Protein AF-A0A0G1NWR9-F1 (afdb_monomer_lite)

Radius of gyration: 17.42 Å; chains: 1; bounding box: 37×43×46 Å

Secondary structure (DSSP, 8-state):
---EEEE-HHHHHHHHHHHHHSPPPSS-----EEEE-TTS-TTT---EE-SSGGG----SBSS--EE-TTS-EEEEETTEEEEEE-SSS-EEEE-SS-EEETTSS-EE-TT-EEEE-TTEEEEEESSPPPTT--TT-SS-SSS-SHHHHHHHHHTBTTTB-HHHHHHHHHTTT-

Structure (mmCIF, N/CA/C/O backbone):
data_AF-A0A0G1NWR9-F1
#
_entry.id   AF-A0A0G1NWR9-F1
#
loop_
_atom_site.group_PDB
_atom_site.id
_atom_site.type_symbol
_atom_site.label_atom_id
_atom_site.label_alt_id
_atom_site.label_comp_id
_atom_site.label_asym_id
_atom_site.label_entity_id
_atom_site.label_seq_id
_atom_site.pdbx_PDB_ins_code
_atom_site.Cartn_x
_atom_site.Cartn_y
_atom_site.Cartn_z
_atom_site.occupancy
_atom_site.B_iso_or_equiv
_atom_site.auth_seq_id
_atom_site.auth_comp_id
_atom_site.auth_asym_id
_atom_site.auth_atom_id
_atom_site.pdbx_PDB_model_num
ATOM 1 N N . MET A 1 1 ? 18.968 13.908 -3.220 1.00 37.25 1 MET A N 1
ATOM 2 C CA . MET A 1 1 ? 18.010 14.915 -2.707 1.00 37.25 1 MET A CA 1
ATOM 3 C C . MET A 1 1 ? 16.858 14.165 -2.047 1.00 37.25 1 MET A C 1
ATOM 5 O O . MET A 1 1 ? 16.227 13.366 -2.720 1.00 37.25 1 MET A O 1
ATOM 9 N N . ASN A 1 2 ? 16.644 14.326 -0.736 1.00 39.47 2 ASN A N 1
ATOM 10 C CA . ASN A 1 2 ? 15.622 13.582 0.018 1.00 39.47 2 ASN A CA 1
ATOM 11 C C . ASN A 1 2 ? 14.289 14.343 0.012 1.00 39.47 2 ASN A C 1
ATOM 13 O O . ASN A 1 2 ? 14.002 15.106 0.934 1.00 39.47 2 ASN A O 1
ATOM 17 N N . SER A 1 3 ? 13.475 14.131 -1.020 1.00 42.81 3 SER A N 1
ATOM 18 C CA . SER A 1 3 ? 12.096 14.623 -1.061 1.00 42.81 3 SER A CA 1
ATOM 19 C C . SER A 1 3 ? 11.283 13.940 0.043 1.00 42.81 3 SER A C 1
ATOM 21 O O . SER A 1 3 ? 11.004 12.744 -0.022 1.00 42.81 3 SER A O 1
ATOM 23 N N . ARG A 1 4 ? 10.917 14.678 1.099 1.00 48.72 4 ARG A N 1
ATOM 24 C CA . ARG A 1 4 ? 10.009 14.168 2.136 1.00 48.72 4 ARG A CA 1
ATOM 25 C C . ARG A 1 4 ? 8.574 14.374 1.670 1.00 48.72 4 ARG A C 1
ATOM 27 O O . ARG A 1 4 ? 8.062 15.491 1.675 1.00 48.72 4 ARG A O 1
ATOM 34 N N . HIS A 1 5 ? 7.929 13.287 1.279 1.00 53.41 5 HIS A N 1
ATOM 35 C CA . HIS A 1 5 ? 6.496 13.266 1.030 1.00 53.41 5 HIS A CA 1
ATOM 36 C C . HIS A 1 5 ? 5.755 13.402 2.368 1.00 53.41 5 HIS A C 1
ATOM 38 O O . HIS A 1 5 ? 5.945 12.595 3.278 1.00 53.41 5 HIS A O 1
ATOM 44 N N . GLN A 1 6 ? 4.928 14.439 2.510 1.00 59.97 6 GLN A N 1
ATOM 45 C CA . GLN A 1 6 ? 4.041 14.601 3.662 1.00 59.97 6 GLN A CA 1
ATOM 46 C C . GLN A 1 6 ? 2.593 14.497 3.194 1.00 59.97 6 GLN A C 1
ATOM 48 O O . GLN A 1 6 ? 2.044 15.425 2.598 1.00 59.97 6 GLN A O 1
ATOM 53 N N . CYS A 1 7 ? 1.971 13.352 3.459 1.00 65.88 7 CYS A N 1
ATOM 54 C CA . CYS A 1 7 ? 0.543 13.158 3.244 1.00 65.88 7 CYS A CA 1
ATOM 55 C C . CYS A 1 7 ? -0.231 13.507 4.518 1.00 65.88 7 CYS A C 1
ATOM 57 O O . CYS A 1 7 ? 0.168 13.140 5.625 1.00 65.88 7 CYS A O 1
ATOM 59 N N . ASN A 1 8 ? -1.356 14.207 4.365 1.00 76.81 8 ASN A N 1
ATOM 60 C CA . ASN A 1 8 ? -2.276 14.445 5.475 1.00 76.81 8 ASN A CA 1
ATOM 61 C C . ASN A 1 8 ? -2.867 13.104 5.958 1.00 76.81 8 ASN A C 1
ATOM 63 O O . ASN A 1 8 ? -3.402 12.335 5.157 1.00 76.81 8 ASN A O 1
ATOM 67 N N . GLN A 1 9 ? -2.804 12.849 7.268 1.00 78.50 9 GLN A N 1
ATOM 68 C CA . GLN A 1 9 ? -3.320 11.627 7.896 1.00 78.50 9 GLN A CA 1
ATOM 69 C C . GLN A 1 9 ? -4.810 11.384 7.613 1.00 78.50 9 GLN A C 1
ATOM 71 O O . GLN A 1 9 ? -5.203 10.248 7.361 1.00 78.50 9 GLN A O 1
ATOM 76 N N . GLN A 1 10 ? -5.629 12.439 7.555 1.00 81.19 10 GLN A N 1
ATOM 77 C CA . GLN A 1 10 ? -7.049 12.345 7.206 1.00 81.19 10 GLN A CA 1
ATOM 78 C C . GLN A 1 10 ? -7.255 11.874 5.759 1.00 81.19 10 GLN A C 1
ATOM 80 O O . GLN A 1 10 ? -8.163 11.090 5.471 1.00 81.19 10 GLN A O 1
ATOM 85 N N . SER A 1 11 ? -6.408 12.332 4.834 1.00 78.62 11 SER A N 1
ATOM 86 C CA . SER A 1 11 ? -6.454 11.905 3.432 1.00 78.62 11 SER A CA 1
ATOM 87 C C . SER A 1 11 ? -6.053 10.439 3.288 1.00 78.62 11 SER A C 1
ATOM 89 O O . SER A 1 11 ? -6.744 9.688 2.602 1.00 78.62 11 SER A O 1
ATOM 91 N N . LEU A 1 12 ? -4.993 10.017 3.988 1.00 80.69 12 LEU A N 1
ATOM 92 C CA . LEU A 1 12 ? -4.565 8.617 4.025 1.00 80.69 12 LEU A CA 1
ATOM 93 C C . LEU A 1 12 ? -5.633 7.709 4.641 1.00 80.69 12 LEU A C 1
ATOM 95 O O . LEU A 1 12 ? -5.928 6.649 4.092 1.00 80.69 12 LEU A O 1
ATOM 99 N N . PHE A 1 13 ? -6.257 8.143 5.740 1.00 84.75 13 PHE A N 1
ATOM 100 C CA . PHE A 1 13 ? -7.372 7.434 6.363 1.00 84.75 13 PHE A CA 1
ATOM 101 C C . PHE A 1 13 ? -8.531 7.242 5.382 1.00 84.75 13 PHE A C 1
ATOM 103 O O . PHE A 1 13 ? -9.027 6.128 5.217 1.00 84.75 13 PHE A O 1
ATOM 110 N N . THR A 1 14 ? -8.933 8.315 4.697 1.00 84.69 14 THR A N 1
ATOM 111 C CA . THR A 1 14 ? -10.038 8.288 3.729 1.00 84.69 14 THR A CA 1
ATOM 112 C C . THR A 1 14 ? -9.732 7.344 2.568 1.00 84.69 14 THR A C 1
ATOM 114 O O . THR A 1 14 ? -10.580 6.529 2.206 1.00 84.69 14 THR A O 1
ATOM 117 N N . TYR A 1 15 ? -8.516 7.392 2.015 1.00 84.88 15 TYR A N 1
ATOM 118 C CA . TYR A 1 15 ? -8.143 6.511 0.910 1.00 84.88 15 TYR A CA 1
ATOM 119 C C . TYR A 1 15 ? -8.085 5.044 1.305 1.00 84.88 15 TYR A C 1
ATOM 121 O O . TYR A 1 15 ? -8.700 4.199 0.658 1.00 84.88 15 TYR A O 1
ATOM 129 N N . ALA A 1 16 ? -7.360 4.734 2.379 1.00 84.56 16 ALA A N 1
ATOM 130 C CA . ALA A 1 16 ? -7.239 3.363 2.840 1.00 84.56 16 ALA A CA 1
ATOM 131 C C . ALA A 1 16 ? -8.628 2.795 3.183 1.00 84.56 16 ALA A C 1
ATOM 133 O O . ALA A 1 16 ? -8.915 1.651 2.843 1.00 84.56 16 ALA A O 1
ATOM 134 N N . SER A 1 17 ? -9.530 3.617 3.739 1.00 85.38 17 SER A N 1
ATOM 135 C CA . SER A 1 17 ? -10.933 3.246 3.977 1.00 85.38 17 SER A CA 1
ATOM 136 C C . SER A 1 17 ? -11.709 2.985 2.683 1.00 85.38 17 SER A C 1
ATOM 138 O O . SER A 1 17 ? -12.448 2.005 2.604 1.00 85.38 17 SER A O 1
ATOM 140 N N . PHE A 1 18 ? -11.526 3.808 1.646 1.00 87.19 18 PHE A N 1
ATOM 141 C CA . PHE A 1 18 ? -12.103 3.556 0.322 1.00 87.19 18 PHE A CA 1
ATOM 142 C C . PHE A 1 18 ? -11.644 2.198 -0.233 1.00 87.19 18 PHE A C 1
ATOM 144 O O . PHE A 1 18 ? -12.475 1.380 -0.643 1.00 87.19 18 PHE A O 1
ATOM 151 N N . LEU A 1 19 ? -10.341 1.914 -0.149 1.00 85.50 19 LEU A N 1
ATOM 152 C CA . LEU A 1 19 ? -9.752 0.647 -0.580 1.00 85.50 19 LEU A CA 1
ATOM 153 C C . LEU A 1 19 ? -10.302 -0.558 0.194 1.00 85.50 19 LEU A C 1
ATOM 155 O O . LEU A 1 19 ? -10.373 -1.647 -0.366 1.00 85.50 19 LEU A O 1
ATOM 159 N N . LEU A 1 20 ? -10.786 -0.409 1.433 1.00 86.50 20 LEU A N 1
ATOM 160 C CA . LEU A 1 20 ? -11.431 -1.526 2.138 1.00 86.50 20 LEU A CA 1
ATOM 161 C C . LEU A 1 20 ? -12.696 -2.037 1.430 1.00 86.50 20 LEU A C 1
ATOM 163 O O . LEU A 1 20 ? -13.001 -3.220 1.537 1.00 86.50 20 LEU A O 1
ATOM 167 N N . SER A 1 21 ? -13.409 -1.188 0.685 1.00 81.81 21 SER A N 1
ATOM 168 C CA . SER A 1 21 ? -14.714 -1.530 0.087 1.00 81.81 21 SER A CA 1
ATOM 169 C C . SER A 1 21 ? -14.724 -1.597 -1.444 1.00 81.81 21 SER A C 1
ATOM 171 O O . SER A 1 21 ? -15.695 -2.074 -2.032 1.00 81.81 21 SER A O 1
ATOM 173 N N . LYS A 1 22 ? -13.656 -1.147 -2.113 1.00 78.88 22 LYS A N 1
ATOM 174 C CA . LYS A 1 22 ? -13.566 -1.053 -3.581 1.00 78.88 22 LYS A CA 1
ATOM 175 C C . LYS A 1 22 ? -12.325 -1.754 -4.130 1.00 78.88 22 LYS A C 1
ATOM 177 O O . LYS A 1 22 ? -11.422 -2.098 -3.375 1.00 78.88 22 LYS A O 1
ATOM 182 N N . GLN A 1 23 ? -12.302 -2.030 -5.430 1.00 71.81 23 GLN A N 1
ATOM 183 C CA . GLN A 1 23 ? -11.057 -2.404 -6.107 1.00 71.81 23 GLN A CA 1
ATOM 184 C C . GLN A 1 23 ? -10.087 -1.216 -6.068 1.00 71.81 23 GLN A C 1
ATOM 186 O O . GLN A 1 23 ? -10.538 -0.068 -5.993 1.00 71.81 23 GLN A O 1
ATOM 191 N N . SER A 1 24 ? -8.777 -1.481 -6.111 1.00 62.25 24 SER A N 1
ATOM 192 C CA . SER A 1 24 ? -7.806 -0.413 -6.351 1.00 62.25 24 SER A CA 1
ATOM 193 C C . SER A 1 24 ? -8.100 0.165 -7.733 1.00 62.25 24 SER A C 1
ATOM 195 O O . SER A 1 24 ? -8.078 -0.590 -8.703 1.00 62.25 24 SER A O 1
ATOM 197 N N . PRO A 1 25 ? -8.443 1.452 -7.859 1.00 60.84 25 PRO A N 1
ATOM 198 C CA . PRO A 1 25 ? -8.717 2.006 -9.168 1.00 60.84 25 PRO A CA 1
ATOM 199 C C . PRO A 1 25 ? -7.427 2.115 -9.974 1.00 60.84 25 PRO A C 1
ATOM 201 O O . PRO A 1 25 ? -6.363 2.396 -9.430 1.00 60.84 25 PRO A O 1
ATOM 204 N N . ASN A 1 26 ? -7.560 1.973 -11.291 1.00 49.84 26 ASN A N 1
ATOM 205 C CA . ASN A 1 26 ? -6.465 2.148 -12.249 1.00 49.84 26 ASN A CA 1
ATOM 206 C C . ASN A 1 26 ? -6.149 3.627 -12.538 1.00 49.84 26 ASN A C 1
ATOM 208 O O . ASN A 1 26 ? -5.411 3.925 -13.474 1.00 49.84 26 ASN A O 1
ATOM 212 N N . PHE A 1 27 ? -6.742 4.566 -11.797 1.00 43.44 27 PHE A N 1
ATOM 213 C CA . PHE A 1 27 ? -6.539 5.993 -12.009 1.00 43.44 27 PHE A CA 1
ATOM 214 C C . PHE A 1 27 ? -5.948 6.667 -10.778 1.00 43.44 27 PHE A C 1
ATOM 216 O O . PHE A 1 27 ? -6.190 6.297 -9.630 1.00 43.44 27 PHE A O 1
ATOM 223 N N . ALA A 1 28 ? -5.195 7.715 -11.072 1.00 42.78 28 ALA A N 1
ATOM 224 C CA . ALA A 1 28 ? -4.612 8.637 -10.130 1.00 42.78 28 ALA A CA 1
ATOM 225 C C . ALA A 1 28 ? -5.635 9.241 -9.175 1.00 42.78 28 ALA A C 1
ATOM 227 O O . ALA A 1 28 ? -6.435 10.092 -9.563 1.00 42.78 28 ALA A O 1
ATOM 228 N N . PHE A 1 29 ? -5.551 8.893 -7.896 1.00 46.78 29 PHE A N 1
ATOM 229 C CA . PHE A 1 29 ? -6.122 9.758 -6.879 1.00 46.78 29 PHE A CA 1
ATOM 230 C C . PHE A 1 29 ? -5.150 10.893 -6.566 1.00 46.78 29 PHE A C 1
ATOM 232 O O . PHE A 1 29 ? -4.036 10.674 -6.086 1.00 46.78 29 PHE A O 1
ATOM 239 N N . HIS A 1 30 ? -5.595 12.128 -6.786 1.00 46.25 30 HIS A N 1
ATOM 240 C CA . HIS A 1 30 ? -4.928 13.298 -6.231 1.00 46.25 30 HIS A CA 1
ATOM 241 C C . HIS A 1 30 ? -5.160 13.347 -4.720 1.00 46.25 30 HIS A C 1
ATOM 243 O O . HIS A 1 30 ? -6.117 13.943 -4.229 1.00 46.25 30 HIS A O 1
ATOM 249 N N . TYR A 1 31 ? -4.266 12.716 -3.964 1.00 56.66 31 TYR A N 1
ATOM 250 C CA . TYR A 1 31 ? -4.159 12.974 -2.535 1.00 56.66 31 TYR A CA 1
ATOM 251 C C . TYR A 1 31 ? -3.369 14.252 -2.294 1.00 56.66 31 TYR A C 1
ATOM 253 O O . TYR A 1 31 ? -2.435 14.572 -3.029 1.00 56.66 31 TYR A O 1
ATOM 261 N N . LEU A 1 32 ? -3.701 14.957 -1.210 1.00 52.09 32 LEU A N 1
ATOM 262 C CA . LEU A 1 32 ? -2.915 16.075 -0.678 1.00 52.09 32 LEU A CA 1
ATOM 263 C C . LEU A 1 32 ? -1.603 15.568 -0.047 1.00 52.09 32 LEU A C 1
ATOM 265 O O . LEU A 1 32 ? -1.265 15.903 1.089 1.00 52.09 32 LEU A O 1
ATOM 269 N N . CYS A 1 33 ? -0.883 14.712 -0.765 1.00 51.91 33 CYS A N 1
ATOM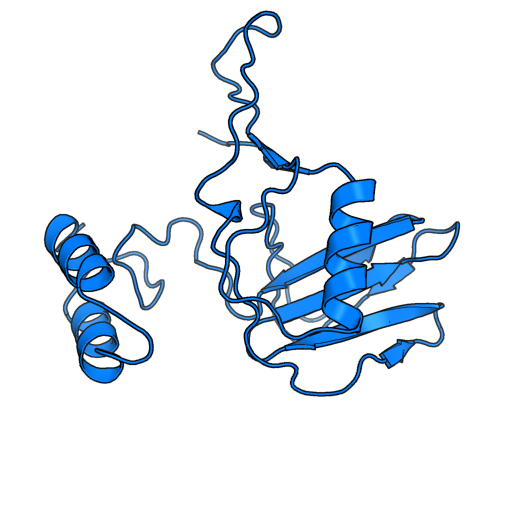 270 C CA . CYS A 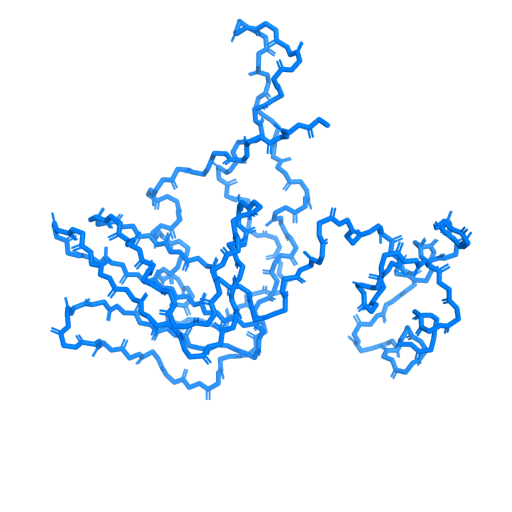1 33 ? 0.501 14.389 -0.502 1.00 51.91 33 CYS A CA 1
ATOM 271 C C . CYS A 1 33 ? 1.330 15.525 -1.075 1.00 51.91 33 CYS A C 1
ATOM 273 O O . CYS A 1 33 ? 1.458 15.689 -2.288 1.00 51.91 33 CYS A O 1
ATOM 275 N N . LYS A 1 34 ? 1.836 16.362 -0.177 1.00 56.19 34 LYS A N 1
ATOM 276 C CA . LYS A 1 34 ? 2.652 17.508 -0.543 1.00 56.19 34 LYS A CA 1
ATOM 277 C C . LYS A 1 34 ? 4.078 17.000 -0.727 1.00 56.19 34 LYS A C 1
ATOM 279 O O . LYS A 1 34 ? 4.642 16.418 0.202 1.00 56.19 34 LYS A O 1
ATOM 284 N N . ILE A 1 35 ? 4.662 17.205 -1.907 1.00 50.78 35 ILE A N 1
ATOM 285 C CA . ILE A 1 35 ? 6.121 17.200 -2.019 1.00 50.78 35 ILE A CA 1
ATOM 286 C C . ILE A 1 35 ? 6.564 18.549 -1.480 1.00 50.78 35 ILE A C 1
ATOM 288 O O . ILE A 1 35 ? 6.214 19.589 -2.035 1.00 50.78 35 ILE A O 1
ATOM 292 N N . GLN A 1 36 ? 7.279 18.537 -0.363 1.00 52.81 36 GLN A N 1
ATOM 293 C CA . GLN A 1 36 ? 7.924 19.742 0.116 1.00 52.81 36 GLN A CA 1
ATOM 294 C C . GLN A 1 36 ? 9.310 19.787 -0.514 1.00 52.81 36 GLN A C 1
ATOM 296 O O . GLN A 1 36 ? 10.188 19.019 -0.120 1.00 52.81 36 GLN A O 1
ATOM 301 N N . ASP A 1 37 ? 9.489 20.647 -1.516 1.00 55.50 37 ASP A N 1
ATOM 302 C CA . ASP A 1 37 ? 10.819 20.899 -2.054 1.00 55.50 37 ASP A CA 1
ATOM 303 C C . ASP A 1 37 ? 11.653 21.584 -0.967 1.00 55.50 37 ASP A C 1
ATOM 305 O O . ASP A 1 37 ? 11.436 22.742 -0.601 1.00 55.50 37 ASP A O 1
ATOM 309 N N . SER A 1 38 ? 12.571 20.819 -0.382 1.00 58.69 38 SER A N 1
ATOM 310 C CA . SER A 1 38 ? 13.459 21.296 0.671 1.00 58.69 38 SER A CA 1
ATOM 311 C C . SER A 1 38 ? 14.514 22.277 0.158 1.00 58.69 38 SER A C 1
ATOM 313 O O . SER A 1 38 ? 15.201 22.870 0.985 1.00 58.69 38 SER A O 1
ATOM 315 N N . SER A 1 39 ? 14.657 22.437 -1.163 1.00 57.59 39 SER A N 1
ATOM 316 C CA . SER A 1 39 ? 15.576 23.404 -1.767 1.00 57.59 39 SER A CA 1
ATOM 317 C C . SER A 1 39 ? 15.015 24.831 -1.818 1.00 57.59 39 SER A C 1
ATOM 319 O O . SER A 1 39 ? 15.789 25.772 -1.975 1.00 57.59 39 SER A O 1
ATOM 321 N N . LEU A 1 40 ? 13.701 25.012 -1.612 1.00 57.41 40 LEU A N 1
ATOM 322 C CA . LEU A 1 40 ? 13.054 26.327 -1.605 1.00 57.41 40 LEU A CA 1
ATOM 323 C C . LEU A 1 40 ? 12.917 26.904 -0.179 1.00 57.41 40 LEU A C 1
ATOM 325 O O . LEU A 1 40 ? 12.618 26.161 0.773 1.00 57.41 40 LEU A O 1
ATOM 329 N N . PRO A 1 41 ? 13.083 28.233 -0.006 1.00 62.81 41 PRO A N 1
ATOM 330 C CA . PRO A 1 41 ? 12.845 28.905 1.270 1.00 62.81 41 PRO A CA 1
ATOM 331 C C . PRO A 1 41 ? 11.395 28.703 1.735 1.00 62.81 41 PRO A C 1
ATOM 333 O O . PRO A 1 41 ? 10.480 28.539 0.931 1.00 62.81 41 PRO A O 1
ATOM 336 N N . ALA A 1 42 ? 11.165 28.688 3.055 1.00 60.78 42 ALA A N 1
ATOM 337 C CA . ALA A 1 42 ? 9.875 28.305 3.647 1.00 60.78 42 ALA A CA 1
ATOM 338 C C . ALA A 1 42 ? 8.676 29.124 3.125 1.00 60.78 42 ALA A C 1
ATOM 340 O O . ALA A 1 42 ? 7.574 28.586 3.030 1.00 60.78 42 ALA A O 1
ATOM 341 N N . SER A 1 43 ? 8.910 30.384 2.752 1.00 56.56 43 SER A N 1
ATOM 342 C CA . SER A 1 43 ? 7.942 31.309 2.150 1.00 56.56 43 SER A CA 1
ATOM 343 C C . SER A 1 43 ? 7.559 30.975 0.703 1.00 56.56 43 SER A C 1
ATOM 345 O O . SER A 1 43 ? 6.516 31.422 0.239 1.00 56.56 43 SER A O 1
ATOM 347 N N . GLU A 1 44 ? 8.369 30.184 -0.005 1.00 55.47 44 GLU A N 1
ATOM 348 C CA . GLU A 1 44 ? 8.212 29.862 -1.433 1.00 55.47 44 GLU A CA 1
ATOM 349 C C . GLU A 1 44 ? 7.989 28.372 -1.694 1.00 55.47 44 GLU A C 1
ATOM 351 O O . GLU A 1 44 ? 7.945 27.937 -2.845 1.00 55.47 44 GLU A O 1
ATOM 356 N N . ARG A 1 45 ? 7.821 27.566 -0.638 1.00 59.31 45 ARG A N 1
ATOM 357 C CA . ARG A 1 45 ? 7.516 26.137 -0.762 1.00 59.31 45 ARG A CA 1
ATOM 358 C C . ARG A 1 45 ? 6.181 25.945 -1.481 1.00 59.31 45 ARG A C 1
ATOM 360 O O . ARG A 1 45 ? 5.118 25.892 -0.862 1.00 59.31 45 ARG A O 1
ATOM 367 N N . ARG A 1 46 ? 6.241 25.815 -2.806 1.00 52.91 46 ARG A N 1
ATOM 368 C CA . ARG A 1 46 ? 5.094 25.478 -3.642 1.00 52.91 46 ARG A CA 1
ATOM 369 C C . ARG A 1 46 ? 4.688 24.037 -3.378 1.00 52.91 46 ARG A C 1
ATOM 371 O O . ARG A 1 46 ? 5.496 23.116 -3.445 1.00 52.91 46 ARG A O 1
ATOM 378 N N . VAL A 1 47 ? 3.404 23.853 -3.094 1.00 50.31 47 VAL A N 1
ATOM 379 C CA . VAL A 1 47 ? 2.790 22.532 -3.002 1.00 50.31 47 VAL A CA 1
ATOM 380 C C . VAL A 1 47 ? 2.458 22.089 -4.418 1.00 50.31 47 VAL A C 1
ATOM 382 O O . VAL A 1 47 ? 1.471 22.545 -4.990 1.00 50.31 47 VAL A O 1
ATOM 385 N N . VAL A 1 48 ? 3.288 21.221 -4.985 1.00 53.09 48 VAL A N 1
ATOM 386 C CA . VAL A 1 48 ? 2.998 20.564 -6.263 1.00 53.09 48 VAL A CA 1
ATOM 387 C C . VAL A 1 48 ? 2.446 19.163 -5.988 1.00 53.09 48 VAL A C 1
ATOM 389 O O . VAL A 1 48 ? 3.019 18.442 -5.160 1.00 53.09 48 VAL A O 1
ATOM 392 N N . PRO A 1 49 ? 1.332 18.762 -6.630 1.00 48.47 49 PRO A N 1
ATOM 393 C CA . PRO A 1 49 ? 0.890 17.375 -6.623 1.00 48.47 49 PRO A CA 1
ATOM 394 C C . PRO A 1 49 ? 2.017 16.473 -7.133 1.00 48.47 49 PRO A C 1
ATOM 396 O O . PRO A 1 49 ? 2.652 16.771 -8.141 1.00 48.47 49 PRO A O 1
ATOM 399 N N . SER A 1 50 ? 2.279 15.370 -6.438 1.00 48.25 50 SER A N 1
ATOM 400 C CA . SER A 1 50 ? 3.232 14.373 -6.922 1.00 48.25 50 SER A CA 1
ATOM 401 C C . SER A 1 50 ? 2.608 13.559 -8.056 1.00 48.25 50 SER A C 1
ATOM 403 O O . SER A 1 50 ? 1.675 12.798 -7.808 1.00 48.25 50 SER A O 1
ATOM 405 N N . GLU A 1 51 ? 3.147 13.673 -9.272 1.00 45.94 51 GLU A N 1
ATOM 406 C CA . GLU A 1 51 ? 2.778 12.811 -10.412 1.00 45.94 51 GLU A CA 1
ATOM 407 C C . GLU A 1 51 ? 3.252 11.351 -10.259 1.00 45.94 51 GLU A C 1
ATOM 409 O O . GLU A 1 51 ? 2.813 10.462 -10.986 1.00 45.94 51 GLU A O 1
ATOM 414 N N . THR A 1 52 ? 4.154 11.083 -9.313 1.00 47.16 52 THR A N 1
ATOM 415 C CA . THR A 1 52 ? 4.633 9.735 -8.979 1.00 47.16 52 THR A CA 1
ATOM 416 C C . THR A 1 52 ? 3.708 9.019 -7.994 1.00 47.16 52 THR A C 1
ATOM 418 O O . THR A 1 52 ? 3.461 7.825 -8.145 1.00 47.16 52 THR A O 1
ATOM 421 N N . LEU A 1 53 ? 3.120 9.734 -7.026 1.00 50.78 53 LEU A N 1
ATOM 422 C CA . LEU A 1 53 ? 2.171 9.157 -6.059 1.00 50.78 53 LEU A CA 1
ATOM 423 C C . LEU A 1 53 ? 0.786 8.860 -6.657 1.00 50.78 53 LEU A C 1
ATOM 425 O O . LEU A 1 53 ? -0.032 8.187 -6.033 1.00 50.78 53 LEU A O 1
ATOM 429 N N . THR A 1 54 ? 0.518 9.343 -7.868 1.00 47.72 54 THR A N 1
ATOM 430 C CA . THR A 1 54 ? -0.730 9.141 -8.609 1.00 47.72 54 THR A CA 1
ATOM 431 C C . THR A 1 54 ? -0.768 7.844 -9.427 1.00 47.72 54 THR A C 1
ATOM 433 O O . THR A 1 54 ? -1.754 7.595 -10.108 1.00 47.72 54 THR A O 1
ATOM 436 N N . ARG A 1 55 ? 0.259 6.986 -9.384 1.00 57.69 55 ARG A N 1
ATOM 437 C CA . ARG A 1 55 ? 0.303 5.744 -10.192 1.00 57.69 55 ARG A CA 1
ATOM 438 C C . ARG A 1 55 ? 0.282 4.451 -9.377 1.00 57.69 55 ARG A C 1
ATOM 440 O O . ARG A 1 55 ? 0.600 3.386 -9.893 1.00 57.69 55 ARG A O 1
ATOM 447 N N . ILE A 1 56 ? -0.082 4.527 -8.101 1.00 67.75 56 ILE A N 1
ATOM 448 C CA . ILE A 1 56 ? -0.043 3.371 -7.204 1.00 67.75 56 ILE A CA 1
ATOM 449 C C . ILE A 1 56 ? -1.292 2.509 -7.412 1.00 67.75 56 ILE A C 1
ATOM 451 O O . ILE A 1 56 ? -2.353 2.824 -6.872 1.00 67.75 56 ILE A O 1
ATOM 455 N N . SER A 1 57 ? -1.153 1.415 -8.167 1.00 75.12 57 SER A N 1
ATOM 456 C CA . SER A 1 57 ? -2.154 0.344 -8.237 1.00 75.12 57 SER A CA 1
ATOM 457 C C . SER A 1 57 ? -1.796 -0.785 -7.274 1.00 75.12 57 SER A C 1
ATOM 459 O O . SER A 1 57 ? -0.695 -1.333 -7.326 1.00 75.12 57 SER A O 1
ATOM 461 N N . LEU A 1 58 ? -2.739 -1.168 -6.410 1.00 79.62 58 LEU A N 1
ATOM 462 C CA . LEU A 1 58 ? -2.640 -2.405 -5.629 1.00 79.62 58 LEU A CA 1
ATOM 463 C C . LEU A 1 58 ? -3.208 -3.622 -6.385 1.00 79.62 58 LEU A C 1
ATOM 465 O O . LEU A 1 58 ? -3.037 -4.748 -5.921 1.00 79.62 58 LEU A O 1
ATOM 469 N N . ASP A 1 59 ? -3.843 -3.391 -7.539 1.00 81.19 59 ASP A N 1
ATOM 470 C CA . ASP A 1 59 ? -4.621 -4.340 -8.346 1.00 81.19 59 ASP A CA 1
ATOM 471 C C . ASP A 1 59 ? -5.855 -4.908 -7.619 1.00 81.19 59 ASP A C 1
ATOM 473 O O . ASP A 1 59 ? -6.500 -4.234 -6.807 1.00 81.19 59 ASP A O 1
ATOM 477 N N . SER A 1 60 ? -6.263 -6.127 -7.979 1.00 83.06 60 SER A N 1
ATOM 478 C CA . SER A 1 60 ? -7.467 -6.763 -7.452 1.00 83.06 60 SER A CA 1
ATOM 479 C C . SER A 1 60 ? -7.286 -7.189 -5.991 1.00 83.06 60 SER A C 1
ATOM 481 O O . SER A 1 60 ? -6.203 -7.639 -5.599 1.00 83.06 60 SER A O 1
ATOM 483 N N . PRO A 1 61 ? -8.341 -7.075 -5.164 1.00 90.62 61 PRO A N 1
ATOM 484 C CA . PRO A 1 61 ? -8.327 -7.602 -3.807 1.00 90.62 61 PRO A CA 1
ATOM 485 C C . PRO A 1 61 ? -8.198 -9.128 -3.844 1.00 90.62 61 PRO A C 1
ATOM 487 O O . PRO A 1 61 ? -8.910 -9.790 -4.596 1.00 90.62 61 PRO A O 1
ATOM 490 N N . VAL A 1 62 ? -7.323 -9.683 -3.006 1.00 90.38 62 VAL A N 1
ATOM 491 C CA . VAL A 1 62 ? -7.145 -11.145 -2.889 1.00 90.38 62 VAL A CA 1
ATOM 492 C C . VAL A 1 62 ? -8.273 -11.753 -2.052 1.00 90.38 62 VAL A C 1
ATOM 494 O O . VAL A 1 62 ? -8.668 -12.896 -2.260 1.00 90.38 62 VAL A O 1
ATOM 497 N N . ALA A 1 63 ? -8.821 -10.971 -1.118 1.00 90.19 63 ALA A N 1
ATOM 498 C CA . ALA A 1 63 ? -9.900 -11.370 -0.224 1.00 90.19 63 ALA A CA 1
ATOM 499 C C . ALA A 1 63 ? -10.748 -10.154 0.219 1.00 90.19 63 ALA A C 1
ATOM 501 O O . ALA A 1 63 ? -10.357 -8.993 0.005 1.00 90.19 63 ALA A O 1
ATOM 502 N N . PRO A 1 64 ? -11.916 -10.380 0.856 1.00 92.88 64 PRO A N 1
ATOM 503 C CA . PRO A 1 64 ? -12.601 -9.345 1.629 1.00 92.88 64 PRO A CA 1
ATOM 504 C C . PRO A 1 64 ? -11.686 -8.746 2.706 1.00 92.88 64 PRO A C 1
ATOM 506 O O . PRO A 1 64 ? -10.727 -9.382 3.146 1.00 92.88 64 PRO A O 1
ATOM 509 N N . TYR A 1 65 ? -11.983 -7.523 3.154 1.00 94.62 65 TYR A N 1
ATOM 510 C CA . TYR A 1 65 ? -11.251 -6.952 4.282 1.00 94.62 65 TYR A CA 1
ATOM 511 C C . TYR A 1 65 ? -11.515 -7.750 5.566 1.00 94.62 65 TYR A C 1
ATOM 513 O O . TYR A 1 65 ? -12.579 -8.338 5.755 1.00 94.62 65 TYR A O 1
ATOM 521 N N . GLN A 1 66 ? -10.550 -7.719 6.475 1.00 96.19 66 GLN A N 1
ATOM 522 C CA . GLN A 1 66 ? -10.611 -8.370 7.775 1.00 96.19 66 GLN A CA 1
ATOM 523 C C . GLN A 1 66 ? -10.473 -7.323 8.875 1.00 96.19 66 GLN A C 1
ATOM 525 O O . GLN A 1 66 ? -9.653 -6.409 8.778 1.00 96.19 66 GLN A O 1
ATOM 530 N N . ARG A 1 67 ? -11.265 -7.463 9.941 1.00 96.44 67 ARG A N 1
ATOM 531 C CA . ARG A 1 67 ? -11.082 -6.706 11.182 1.00 96.44 67 ARG A CA 1
ATOM 532 C C . ARG A 1 67 ? -10.344 -7.592 12.180 1.00 96.44 67 ARG A C 1
ATOM 534 O O . ARG A 1 67 ? -10.874 -8.617 12.595 1.00 96.44 67 ARG A O 1
ATOM 541 N N . LEU A 1 68 ? -9.138 -7.192 12.566 1.00 96.00 68 LEU A N 1
ATOM 542 C CA . LEU A 1 68 ? -8.330 -7.904 13.555 1.00 96.00 68 LEU A CA 1
ATOM 543 C C . LEU A 1 68 ? -8.878 -7.689 14.974 1.00 96.00 68 LEU A C 1
ATOM 545 O O . LEU A 1 68 ? -9.601 -6.724 15.233 1.00 96.00 68 LEU A O 1
ATOM 549 N N . ALA A 1 69 ? -8.469 -8.543 15.918 1.00 96.12 69 ALA A N 1
ATOM 550 C CA . ALA A 1 69 ? -8.838 -8.419 17.334 1.00 96.12 69 ALA A CA 1
ATOM 551 C C . ALA A 1 69 ? -8.434 -7.062 17.945 1.00 96.12 69 ALA A C 1
ATOM 553 O O . ALA A 1 69 ? -9.121 -6.542 18.818 1.00 96.12 69 ALA A O 1
ATOM 554 N N . SER A 1 70 ? -7.366 -6.447 17.428 1.00 95.06 70 SER A N 1
ATOM 555 C CA . SER A 1 70 ? -6.917 -5.101 17.804 1.00 95.06 70 SER A CA 1
ATOM 556 C C . SER A 1 70 ? -7.859 -3.975 17.354 1.00 95.06 70 SER A C 1
ATOM 558 O O . SER A 1 70 ? -7.690 -2.832 17.767 1.00 95.06 70 SER A O 1
ATOM 560 N N . GLY A 1 71 ? -8.836 -4.260 16.488 1.00 95.44 71 GLY A N 1
ATOM 561 C CA . GLY A 1 71 ? -9.701 -3.264 15.854 1.00 95.44 71 GLY A CA 1
ATOM 562 C C . GLY A 1 71 ? -9.130 -2.657 14.568 1.00 95.44 71 GLY A C 1
ATOM 563 O O . GLY A 1 71 ? -9.812 -1.841 13.947 1.00 95.44 71 GLY A O 1
ATOM 564 N N . LEU A 1 72 ? -7.927 -3.068 14.152 1.00 96.75 72 LEU A N 1
ATOM 565 C CA . LEU A 1 72 ? -7.333 -2.702 12.867 1.00 96.75 72 LEU A CA 1
ATOM 566 C C . LEU A 1 72 ? -8.084 -3.383 11.718 1.00 96.75 72 LEU A C 1
ATOM 568 O O . LEU A 1 72 ? -8.378 -4.577 11.788 1.00 96.75 72 LEU A O 1
ATOM 572 N N . TYR A 1 73 ? -8.346 -2.641 10.647 1.00 97.31 73 TYR A N 1
ATOM 573 C CA . TYR A 1 73 ? -8.882 -3.190 9.408 1.00 97.31 73 TYR A CA 1
ATOM 574 C C . TYR A 1 73 ? -7.751 -3.383 8.405 1.00 97.31 73 TYR A C 1
ATOM 576 O O . TYR A 1 73 ? -6.935 -2.483 8.204 1.00 97.31 73 TYR A O 1
ATOM 584 N N . VAL A 1 74 ? -7.721 -4.552 7.772 1.00 96.19 74 VAL A N 1
ATOM 585 C CA . VAL A 1 74 ? -6.705 -4.943 6.795 1.00 96.19 74 VAL A CA 1
ATOM 586 C C . VAL A 1 74 ? -7.399 -5.455 5.548 1.00 96.19 74 VAL A C 1
ATOM 588 O O . VAL A 1 74 ? -8.308 -6.278 5.634 1.00 96.19 74 VAL A O 1
ATOM 591 N N . ARG A 1 75 ? -6.955 -5.004 4.379 1.00 95.19 75 ARG A N 1
ATOM 592 C CA . ARG A 1 75 ? -7.324 -5.621 3.110 1.00 95.19 75 ARG A CA 1
ATOM 593 C C . ARG A 1 75 ? -6.087 -5.910 2.289 1.00 95.19 75 ARG A C 1
ATOM 595 O O . ARG A 1 75 ? -5.278 -5.017 2.051 1.00 95.19 75 ARG A O 1
ATOM 602 N N . GLU A 1 76 ? -5.980 -7.154 1.854 1.00 93.38 76 GLU A N 1
ATOM 603 C CA . GLU A 1 76 ? -4.916 -7.604 0.974 1.00 93.38 76 GLU A CA 1
ATOM 604 C C . GLU A 1 76 ? -5.332 -7.487 -0.493 1.00 93.38 76 GLU A C 1
ATOM 606 O O . GLU A 1 76 ? -6.451 -7.827 -0.890 1.00 93.38 76 GLU A O 1
ATOM 611 N N . PHE A 1 77 ? -4.384 -7.030 -1.295 1.00 91.62 77 PHE A N 1
ATOM 612 C CA . PHE A 1 77 ? -4.458 -6.930 -2.739 1.00 91.62 77 PHE A CA 1
ATOM 613 C C . PHE A 1 77 ? -3.294 -7.692 -3.373 1.00 91.62 77 PHE A C 1
ATOM 615 O O . PHE A 1 77 ? -2.341 -8.076 -2.684 1.00 91.62 77 PHE A O 1
ATOM 622 N N . ALA A 1 78 ? -3.362 -7.923 -4.685 1.00 86.06 78 ALA A N 1
ATOM 623 C CA . ALA A 1 78 ? -2.318 -8.656 -5.394 1.00 86.06 78 ALA A CA 1
ATOM 624 C C . ALA A 1 78 ? -0.932 -8.027 -5.159 1.00 86.06 78 ALA A C 1
ATOM 626 O O . ALA A 1 78 ? -0.004 -8.753 -4.803 1.00 86.06 78 ALA A O 1
ATOM 627 N N . ASN A 1 79 ? -0.833 -6.690 -5.184 1.00 85.38 79 ASN A N 1
ATOM 628 C CA . ASN A 1 79 ? 0.442 -5.972 -5.051 1.00 85.38 79 ASN A CA 1
ATOM 629 C C . ASN A 1 79 ? 0.654 -5.275 -3.702 1.00 85.38 79 ASN A C 1
ATOM 631 O O . ASN A 1 79 ? 1.661 -4.590 -3.520 1.00 85.38 79 ASN A O 1
ATOM 635 N N . GLY A 1 80 ? -0.251 -5.418 -2.729 1.00 91.62 80 GLY A N 1
ATOM 636 C CA . GLY A 1 80 ? -0.135 -4.633 -1.502 1.00 91.62 80 GLY A CA 1
ATOM 637 C C . GLY A 1 80 ? -1.211 -4.845 -0.452 1.00 91.62 80 GLY A C 1
ATOM 638 O O . GLY A 1 80 ? -1.980 -5.802 -0.494 1.00 91.62 80 GLY A O 1
ATOM 639 N N . PHE A 1 81 ? -1.239 -3.931 0.514 1.00 93.81 81 PHE A N 1
ATOM 640 C CA . PHE A 1 81 ? -2.170 -3.911 1.634 1.00 93.81 81 PHE A CA 1
ATOM 641 C C . PHE A 1 81 ? -2.725 -2.506 1.834 1.00 93.81 81 PHE A C 1
ATOM 643 O O . PHE A 1 81 ? -1.992 -1.520 1.756 1.00 93.81 81 PHE A O 1
ATOM 650 N N . ALA A 1 82 ? -4.006 -2.430 2.181 1.00 94.12 82 ALA A N 1
ATOM 651 C CA . ALA A 1 82 ? -4.597 -1.257 2.806 1.00 94.12 82 ALA A CA 1
ATOM 652 C C . ALA A 1 82 ? -4.833 -1.555 4.289 1.00 94.12 82 ALA A C 1
ATOM 654 O O . ALA A 1 82 ? -5.478 -2.546 4.637 1.00 94.12 82 ALA A O 1
ATOM 655 N N . LEU A 1 83 ? -4.312 -0.692 5.154 1.00 95.94 83 LEU A N 1
ATOM 656 C CA . LEU A 1 83 ? -4.475 -0.755 6.600 1.00 95.94 83 LEU A CA 1
ATOM 657 C C . LEU A 1 83 ? -5.235 0.483 7.070 1.00 95.94 83 LEU A C 1
ATOM 659 O O . LEU A 1 83 ? -4.897 1.602 6.683 1.00 95.94 83 LEU A O 1
ATOM 663 N N . VAL A 1 84 ? -6.231 0.301 7.931 1.00 96.50 84 VAL A N 1
ATOM 664 C CA . VAL A 1 84 ? -6.994 1.404 8.528 1.00 96.50 84 VAL A CA 1
ATOM 665 C C . VAL A 1 84 ? -7.079 1.200 10.029 1.00 96.50 84 VAL A C 1
ATOM 667 O O . VAL A 1 84 ? -7.583 0.179 10.499 1.00 96.50 84 VAL A O 1
ATOM 670 N N . ASN A 1 85 ? -6.627 2.202 10.781 1.00 96.81 85 ASN A N 1
ATOM 671 C CA . ASN A 1 85 ? -6.828 2.293 12.218 1.00 96.81 85 ASN A CA 1
ATOM 672 C C . ASN A 1 85 ? -7.948 3.304 12.524 1.00 96.81 85 ASN A C 1
ATOM 674 O O . ASN A 1 85 ? -7.685 4.505 12.605 1.00 96.81 85 ASN A O 1
ATOM 678 N N . PRO A 1 86 ? -9.197 2.855 12.735 1.00 95.56 86 PRO A N 1
ATOM 679 C CA . PRO A 1 86 ? -10.300 3.739 13.094 1.00 95.56 86 PRO A CA 1
ATOM 680 C C . PRO A 1 86 ? -10.400 3.996 14.601 1.00 95.56 86 PRO A C 1
ATOM 682 O O . PRO A 1 86 ? -11.350 4.649 15.031 1.00 95.56 86 PRO A O 1
ATOM 685 N N . THR A 1 87 ? -9.486 3.486 15.425 1.00 96.25 87 THR A N 1
ATOM 686 C CA . THR A 1 87 ? -9.545 3.651 16.884 1.00 96.25 87 THR A CA 1
ATOM 687 C C . THR A 1 87 ? -8.974 5.004 17.324 1.00 96.25 87 THR A C 1
ATOM 689 O O . THR A 1 87 ? -8.431 5.761 16.516 1.00 96.25 87 THR A O 1
ATOM 692 N N . SER A 1 88 ? -9.148 5.344 18.602 1.00 95.81 88 SER A N 1
ATOM 693 C CA . SER A 1 88 ? -8.557 6.531 19.238 1.00 95.81 88 SER A CA 1
ATOM 694 C C . SER A 1 88 ? -7.136 6.294 19.766 1.00 95.81 88 SER A C 1
ATOM 696 O O . SER A 1 88 ? -6.531 7.219 20.300 1.00 95.81 88 SER A O 1
ATOM 698 N N . SER A 1 89 ? -6.587 5.088 19.602 1.00 96.81 89 SER A N 1
ATOM 699 C CA . SER A 1 89 ? -5.251 4.702 20.060 1.00 96.81 89 SER A CA 1
ATOM 700 C C . SER A 1 89 ? -4.382 4.215 18.903 1.00 96.81 89 SER A C 1
ATOM 702 O O . SER A 1 89 ? -4.883 3.771 17.870 1.00 96.81 89 SER A O 1
ATOM 704 N N . SER A 1 90 ? -3.063 4.266 19.071 1.00 96.88 90 SER A N 1
ATOM 705 C CA . SER A 1 90 ? -2.143 3.639 18.120 1.00 96.88 90 SER A CA 1
ATOM 706 C C . SER A 1 90 ? -2.275 2.117 18.165 1.00 96.88 90 SER A C 1
ATOM 708 O O . SER A 1 90 ? -2.414 1.538 19.241 1.00 96.88 90 SER A O 1
ATOM 710 N N . LEU A 1 91 ? -2.210 1.472 17.001 1.00 97.06 91 LEU A N 1
ATOM 711 C CA . LEU A 1 91 ? -2.246 0.017 16.860 1.00 97.06 91 LEU A CA 1
ATOM 712 C C . LEU A 1 91 ? -0.990 -0.473 16.146 1.00 97.06 91 LEU A C 1
ATOM 714 O O . LEU A 1 91 ? -0.417 0.249 15.333 1.00 97.06 91 LEU A O 1
ATOM 718 N N . ASN A 1 92 ? -0.594 -1.714 16.417 1.00 96.31 92 ASN A N 1
ATOM 719 C CA . ASN A 1 92 ? 0.507 -2.363 15.717 1.00 96.31 92 ASN A CA 1
ATOM 720 C C . ASN A 1 92 ? -0.015 -3.397 14.720 1.00 96.31 92 ASN A C 1
ATOM 722 O O . ASN A 1 92 ? -1.001 -4.093 14.973 1.00 96.31 92 ASN A O 1
ATOM 726 N N . TYR A 1 93 ? 0.680 -3.497 13.596 1.00 95.69 93 TYR A N 1
ATOM 727 C CA . TYR A 1 93 ? 0.487 -4.513 12.578 1.00 95.69 93 TYR A CA 1
ATOM 728 C C . TYR A 1 93 ? 1.829 -5.156 12.257 1.00 95.69 93 TYR A C 1
ATOM 730 O O . TYR A 1 93 ? 2.810 -4.453 12.038 1.00 95.69 93 TYR A O 1
ATOM 738 N N . GLN A 1 94 ? 1.872 -6.481 12.204 1.00 94.81 94 GLN A N 1
ATOM 739 C CA . GLN A 1 94 ? 3.074 -7.221 11.849 1.00 94.81 94 GLN A CA 1
ATOM 740 C C . GLN A 1 94 ? 2.770 -8.072 10.620 1.00 94.81 94 GLN A C 1
ATOM 742 O O . GLN A 1 94 ? 1.914 -8.953 10.663 1.00 94.81 94 GLN A O 1
ATOM 747 N N . SER A 1 95 ? 3.470 -7.800 9.521 1.00 89.88 95 SER A N 1
ATOM 748 C CA . SER A 1 95 ? 3.370 -8.602 8.303 1.00 89.88 95 SER A CA 1
ATOM 749 C C . SER A 1 95 ? 4.430 -9.699 8.292 1.00 89.88 95 SER A C 1
ATOM 751 O O . SER A 1 95 ? 5.539 -9.503 8.780 1.00 89.88 95 SER A O 1
ATOM 753 N N . ASN A 1 96 ? 4.116 -10.846 7.695 1.00 90.12 96 ASN A N 1
ATOM 754 C CA . ASN A 1 96 ? 5.057 -11.944 7.474 1.00 90.12 96 ASN A CA 1
ATOM 755 C C . ASN A 1 96 ? 5.823 -11.826 6.140 1.00 90.12 96 ASN A C 1
ATOM 757 O O . ASN A 1 96 ? 6.490 -12.784 5.738 1.00 90.12 96 ASN A O 1
ATOM 761 N N . ILE A 1 97 ? 5.745 -10.678 5.468 1.00 86.94 97 ILE A N 1
ATOM 762 C CA . ILE A 1 97 ? 6.476 -10.362 4.239 1.00 86.94 97 ILE A CA 1
ATOM 763 C C . ILE A 1 97 ? 7.077 -8.955 4.322 1.00 86.94 97 ILE A C 1
ATOM 765 O O . ILE A 1 97 ? 6.731 -8.171 5.207 1.00 86.94 97 ILE A O 1
ATOM 769 N N . ASN A 1 98 ? 7.984 -8.644 3.399 1.00 86.50 98 ASN A N 1
ATOM 770 C CA . ASN A 1 98 ? 8.511 -7.293 3.255 1.00 86.50 98 ASN A CA 1
ATOM 771 C C . ASN A 1 98 ? 7.446 -6.390 2.634 1.00 86.50 98 ASN A C 1
ATOM 773 O O . ASN A 1 98 ? 6.759 -6.788 1.696 1.00 86.50 98 ASN A O 1
ATOM 777 N N . LEU A 1 99 ? 7.322 -5.180 3.168 1.00 88.88 99 LEU A N 1
ATOM 778 C CA . LEU A 1 99 ? 6.368 -4.183 2.711 1.00 88.88 99 LEU A CA 1
ATOM 779 C C . LEU A 1 99 ? 7.047 -2.828 2.554 1.00 88.88 99 LEU A C 1
ATOM 781 O O . LEU A 1 99 ? 8.008 -2.517 3.251 1.00 88.88 99 LEU A O 1
ATOM 785 N N . HIS A 1 100 ? 6.515 -1.988 1.679 1.00 86.25 100 HIS A N 1
ATOM 786 C CA . HIS A 1 100 ? 7.001 -0.626 1.483 1.00 86.25 100 HIS A CA 1
ATOM 787 C C . HIS A 1 100 ? 5.871 0.377 1.582 1.00 86.25 100 HIS A C 1
ATOM 789 O O . HIS A 1 100 ? 4.781 0.129 1.074 1.00 86.25 100 HIS A O 1
ATOM 795 N N . ASN A 1 101 ? 6.117 1.504 2.241 1.00 83.94 101 ASN A N 1
ATOM 796 C CA . ASN A 1 101 ? 5.141 2.576 2.301 1.00 83.94 101 ASN A CA 1
ATOM 797 C C . ASN A 1 101 ? 4.934 3.154 0.901 1.00 83.94 101 ASN A C 1
ATOM 799 O O . ASN A 1 101 ? 5.860 3.661 0.285 1.00 83.94 101 ASN A O 1
ATOM 803 N N . ALA A 1 102 ? 3.697 3.130 0.418 1.00 78.88 102 ALA A N 1
ATOM 804 C CA . ALA A 1 102 ? 3.333 3.716 -0.866 1.00 78.88 102 ALA A CA 1
ATOM 805 C C . ALA A 1 102 ? 3.677 5.220 -0.970 1.00 78.88 102 ALA A C 1
ATOM 807 O O . ALA A 1 102 ? 3.837 5.750 -2.064 1.00 78.88 102 ALA A O 1
ATOM 808 N N . TYR A 1 103 ? 3.792 5.917 0.164 1.00 73.94 103 TYR A N 1
ATOM 809 C CA . TYR A 1 103 ? 3.939 7.371 0.233 1.00 73.94 103 TYR A CA 1
ATOM 810 C C . TYR A 1 103 ? 5.248 7.848 0.854 1.00 73.94 103 TYR A C 1
ATOM 812 O O . TYR A 1 103 ? 5.423 9.049 1.036 1.00 73.94 103 TYR A O 1
ATOM 820 N N . SER A 1 104 ? 6.156 6.953 1.232 1.00 70.25 104 SER A N 1
ATOM 821 C CA . SER A 1 104 ? 7.467 7.328 1.766 1.00 70.25 104 SER A CA 1
ATOM 822 C C . SER A 1 104 ? 8.500 6.280 1.393 1.00 70.25 104 SER A C 1
ATOM 824 O O . SER A 1 104 ? 8.160 5.132 1.161 1.00 70.25 104 SER A O 1
ATOM 826 N N . ALA A 1 105 ? 9.785 6.624 1.449 1.00 68.44 105 ALA A N 1
ATOM 827 C CA . ALA A 1 105 ? 10.866 5.654 1.248 1.00 68.44 105 ALA A CA 1
ATOM 828 C C . ALA A 1 105 ? 11.002 4.629 2.403 1.00 68.44 105 ALA A C 1
ATOM 830 O O . ALA A 1 105 ? 12.045 3.999 2.566 1.00 68.44 105 ALA A O 1
ATOM 831 N N . THR A 1 106 ? 9.985 4.495 3.260 1.00 78.38 106 THR A N 1
ATOM 832 C CA . THR A 1 106 ? 10.022 3.615 4.427 1.00 78.38 106 THR A CA 1
ATOM 833 C C . THR A 1 106 ? 9.724 2.185 4.007 1.00 78.38 106 THR A C 1
ATOM 835 O O . THR A 1 106 ? 8.621 1.874 3.565 1.00 78.38 106 THR A O 1
ATOM 838 N N . THR A 1 107 ? 10.692 1.302 4.222 1.00 84.25 107 THR A N 1
ATOM 839 C CA . THR A 1 107 ? 10.523 -0.144 4.072 1.00 84.25 107 THR A CA 1
ATOM 840 C C . THR A 1 107 ? 10.299 -0.779 5.438 1.00 84.25 107 THR A C 1
ATOM 842 O O . THR A 1 107 ? 10.979 -0.449 6.409 1.00 84.25 107 THR A O 1
ATOM 845 N N . TYR A 1 108 ? 9.350 -1.703 5.500 1.00 87.94 108 TYR A N 1
ATOM 846 C CA . TYR A 1 108 ? 9.016 -2.513 6.659 1.00 87.94 108 TYR A CA 1
ATOM 847 C C . TYR A 1 108 ? 9.431 -3.959 6.372 1.00 87.94 108 TYR A C 1
ATOM 849 O O . TYR A 1 108 ? 8.750 -4.653 5.611 1.00 87.94 108 TYR A O 1
ATOM 857 N N . PRO A 1 109 ? 10.554 -4.429 6.939 1.00 88.06 109 PRO A N 1
ATO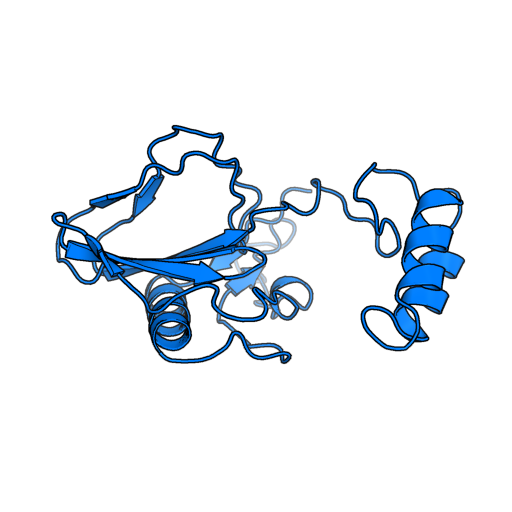M 858 C CA . PRO A 1 109 ? 10.964 -5.816 6.792 1.00 88.06 109 PRO A CA 1
ATOM 859 C C . PRO A 1 109 ? 9.917 -6.775 7.356 1.00 88.06 109 PRO A C 1
ATOM 861 O O . PRO A 1 109 ? 9.176 -6.440 8.289 1.00 88.06 109 PRO A O 1
ATOM 864 N N . LYS A 1 110 ? 9.917 -8.003 6.842 1.00 89.25 110 LYS A N 1
ATOM 865 C CA . LYS A 1 110 ? 9.153 -9.121 7.394 1.00 89.25 110 LYS A CA 1
ATOM 866 C C . LYS A 1 110 ? 9.291 -9.177 8.918 1.00 89.25 110 LYS A C 1
ATOM 868 O O . LYS A 1 110 ? 10.384 -9.056 9.462 1.00 89.25 110 LYS A O 1
ATOM 873 N N . ASN A 1 111 ? 8.172 -9.418 9.590 1.00 90.19 111 ASN A N 1
ATOM 874 C CA . ASN A 1 111 ? 8.038 -9.523 11.040 1.00 90.19 111 ASN A CA 1
ATOM 875 C C . ASN A 1 111 ? 8.370 -8.239 11.823 1.00 90.19 111 ASN A C 1
ATOM 877 O O . ASN A 1 111 ? 8.534 -8.295 13.038 1.00 90.19 111 ASN A O 1
ATOM 881 N N . THR A 1 112 ? 8.418 -7.081 11.162 1.00 92.00 112 THR A N 1
ATOM 882 C CA . THR A 1 112 ? 8.574 -5.789 11.843 1.00 92.00 112 THR A CA 1
ATOM 883 C C . THR A 1 112 ? 7.217 -5.253 12.285 1.00 92.00 112 THR A C 1
ATOM 885 O O . THR A 1 112 ? 6.244 -5.309 11.531 1.00 92.00 112 THR A O 1
ATOM 888 N N . ASN A 1 113 ? 7.155 -4.698 13.498 1.00 94.06 113 ASN A N 1
ATOM 889 C CA . ASN A 1 113 ? 5.976 -3.985 13.976 1.00 94.06 113 ASN A CA 1
ATOM 890 C C . ASN A 1 113 ? 5.825 -2.647 13.246 1.00 94.06 113 ASN A C 1
ATOM 892 O O . ASN A 1 113 ? 6.675 -1.764 13.336 1.00 94.06 113 ASN A O 1
ATOM 896 N N . ILE A 1 114 ? 4.705 -2.500 12.550 1.00 94.56 114 ILE A N 1
ATOM 897 C CA . ILE A 1 114 ? 4.259 -1.269 11.912 1.00 94.56 114 ILE A CA 1
ATOM 898 C C . ILE A 1 114 ? 3.276 -0.599 12.866 1.00 94.56 114 ILE A C 1
ATOM 900 O O . ILE A 1 114 ? 2.197 -1.133 13.115 1.00 94.56 114 ILE A O 1
ATOM 904 N N . THR A 1 115 ? 3.633 0.567 13.399 1.00 95.94 115 THR A N 1
ATOM 905 C CA . THR A 1 115 ? 2.747 1.342 14.276 1.00 95.94 115 THR A CA 1
ATOM 906 C C . THR A 1 115 ? 1.893 2.301 13.451 1.00 95.94 115 THR A C 1
ATOM 908 O O . THR A 1 115 ? 2.414 3.191 12.781 1.00 95.94 115 THR A O 1
ATOM 911 N N . LEU A 1 116 ? 0.573 2.139 13.523 1.00 94.25 116 LEU A N 1
ATOM 912 C CA . LEU A 1 116 ? -0.415 3.013 12.900 1.00 94.25 116 LEU A CA 1
ATOM 913 C C . LEU A 1 116 ? -1.032 3.929 13.963 1.00 94.25 116 LEU A C 1
ATOM 915 O O . LEU A 1 116 ? -1.726 3.420 14.852 1.00 94.25 116 LEU A O 1
ATOM 919 N N . PRO A 1 117 ? -0.836 5.259 13.894 1.00 95.19 117 PRO A N 1
ATOM 920 C CA . PRO A 1 117 ? -1.464 6.184 14.832 1.00 95.19 117 PRO A CA 1
ATOM 921 C C . PRO A 1 117 ? -2.996 6.113 14.794 1.00 95.19 117 PRO A C 1
ATOM 923 O O . PRO A 1 117 ? -3.595 5.596 13.846 1.00 95.19 117 PRO A O 1
ATOM 926 N N . ALA A 1 118 ? -3.640 6.646 15.829 1.00 93.75 118 ALA A N 1
ATOM 927 C CA . ALA A 1 118 ? -5.095 6.746 15.901 1.00 93.75 118 ALA A CA 1
ATOM 928 C C . ALA A 1 118 ? -5.682 7.472 14.677 1.00 93.75 118 ALA A C 1
ATOM 930 O O . ALA A 1 118 ? -5.138 8.487 14.245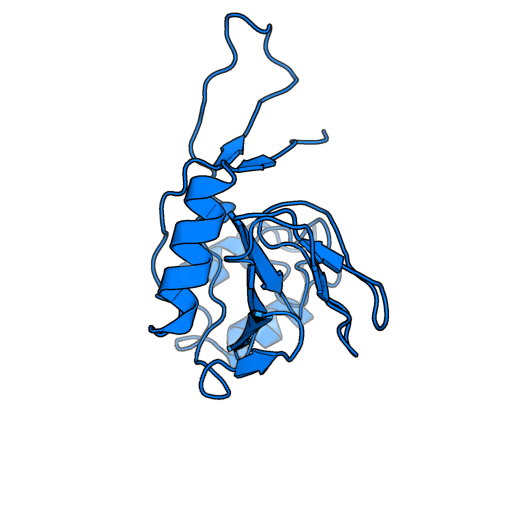 1.00 93.75 118 ALA A O 1
ATOM 931 N N . LYS A 1 119 ? -6.818 6.990 14.157 1.00 92.62 119 LYS A N 1
ATOM 932 C CA . LYS A 1 119 ? -7.541 7.597 13.019 1.00 92.62 119 LYS A CA 1
ATOM 933 C C . LYS A 1 119 ? -6.675 7.790 1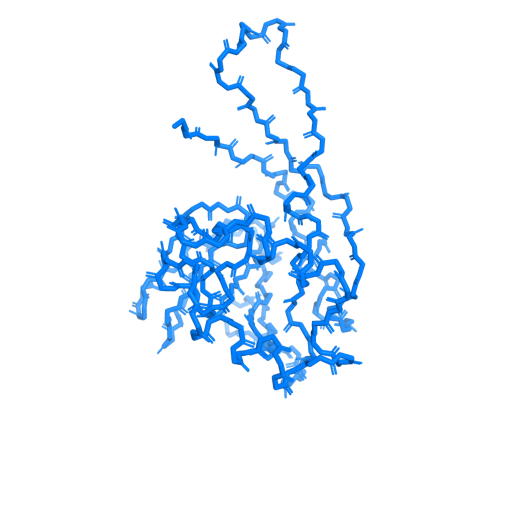1.763 1.00 92.62 119 LYS A C 1
ATOM 935 O O . LYS A 1 119 ? -6.788 8.803 11.077 1.00 92.62 119 LYS A O 1
ATOM 940 N N . THR A 1 120 ? -5.821 6.816 11.444 1.00 92.12 120 THR A N 1
ATOM 941 C CA . THR A 1 120 ? -4.938 6.862 10.263 1.00 92.12 120 THR A CA 1
ATOM 942 C C . THR A 1 120 ? -5.166 5.705 9.298 1.00 92.12 120 THR A C 1
ATOM 944 O O . THR A 1 120 ? -5.783 4.690 9.633 1.00 92.12 120 THR A O 1
ATOM 947 N N . GLY A 1 121 ? -4.679 5.883 8.072 1.00 91.75 121 GLY A N 1
ATOM 948 C CA . GLY A 1 121 ? -4.603 4.842 7.058 1.00 91.75 121 GLY A CA 1
ATOM 949 C C . GLY A 1 121 ? -3.172 4.688 6.563 1.00 91.75 121 GLY A C 1
ATOM 950 O O . GLY A 1 121 ? -2.396 5.643 6.586 1.00 91.75 121 GLY A O 1
ATOM 951 N N . LEU A 1 122 ? -2.827 3.490 6.107 1.00 91.31 122 LEU A N 1
ATOM 952 C CA . LEU A 1 122 ? -1.535 3.199 5.503 1.00 91.31 122 LEU A CA 1
ATOM 953 C C . LEU A 1 122 ? -1.731 2.277 4.304 1.00 91.31 122 LEU A C 1
ATOM 955 O O . LEU A 1 122 ? -2.450 1.283 4.389 1.00 91.31 122 LEU A O 1
ATOM 959 N N . VAL A 1 123 ? -1.082 2.611 3.193 1.00 90.12 123 VAL A N 1
ATOM 960 C CA . VAL A 1 123 ? -1.040 1.765 2.000 1.00 90.12 123 VAL A CA 1
ATOM 961 C C . VAL A 1 123 ? 0.375 1.240 1.846 1.00 90.12 123 VAL A C 1
ATOM 963 O O . VAL A 1 123 ? 1.339 2.005 1.908 1.00 90.12 123 VAL A O 1
ATOM 966 N N . LEU A 1 124 ? 0.487 -0.073 1.690 1.00 91.06 124 LEU A N 1
ATOM 967 C CA . LEU A 1 124 ? 1.751 -0.790 1.645 1.00 91.06 124 LEU A CA 1
ATOM 968 C C . LEU A 1 124 ? 1.859 -1.600 0.356 1.00 91.06 124 LEU A C 1
ATOM 970 O O . LEU A 1 124 ? 0.881 -2.209 -0.064 1.00 91.06 124 LEU A O 1
ATOM 974 N N . LEU A 1 125 ? 3.048 -1.649 -0.234 1.00 87.88 125 LEU A N 1
ATOM 975 C CA . LEU A 1 125 ? 3.365 -2.411 -1.442 1.00 87.88 125 LEU A CA 1
ATOM 976 C C . LEU A 1 125 ? 4.162 -3.667 -1.078 1.00 87.88 125 LEU A C 1
ATOM 978 O O . LEU A 1 125 ? 5.084 -3.582 -0.269 1.00 87.88 125 LEU A O 1
ATOM 982 N N . LYS A 1 126 ? 3.814 -4.816 -1.669 1.00 86.25 126 LYS A N 1
ATOM 983 C CA . LYS A 1 126 ? 4.542 -6.095 -1.517 1.00 86.25 126 LYS A CA 1
ATOM 984 C C . LYS A 1 126 ? 5.887 -6.069 -2.237 1.00 86.25 126 LYS A C 1
ATOM 986 O O . LYS A 1 126 ? 6.889 -6.530 -1.705 1.00 86.25 126 LYS A O 1
ATOM 991 N N . ASN A 1 127 ? 5.892 -5.469 -3.423 1.00 70.88 127 ASN A N 1
ATOM 992 C CA . ASN A 1 127 ? 7.084 -5.213 -4.212 1.00 70.88 127 ASN A CA 1
ATOM 993 C C . ASN A 1 127 ? 7.356 -3.715 -4.103 1.00 70.88 127 ASN A C 1
ATOM 995 O O . ASN A 1 127 ? 6.726 -2.916 -4.795 1.00 70.88 127 ASN A O 1
ATOM 999 N N . ALA A 1 128 ? 8.215 -3.319 -3.162 1.00 55.31 128 ALA A N 1
ATOM 1000 C CA . ALA A 1 128 ? 8.731 -1.957 -3.149 1.00 55.31 128 ALA A CA 1
ATOM 1001 C C . ALA A 1 128 ? 9.334 -1.681 -4.534 1.00 55.31 128 ALA A C 1
ATOM 1003 O O . ALA A 1 128 ? 10.183 -2.478 -4.944 1.00 55.31 128 ALA A O 1
ATOM 1004 N N . PRO A 1 129 ? 8.972 -0.603 -5.253 1.00 47.81 129 PRO A N 1
ATOM 1005 C CA . PRO A 1 129 ? 9.888 -0.114 -6.266 1.00 47.81 129 PRO A CA 1
ATOM 1006 C C . PRO A 1 129 ? 11.197 0.154 -5.522 1.00 47.81 129 PRO A C 1
ATOM 1008 O O . PRO A 1 129 ? 11.216 0.887 -4.527 1.00 47.81 129 PRO A O 1
ATOM 1011 N N . SER A 1 130 ? 12.270 -0.526 -5.926 1.00 42.00 130 SER A N 1
ATOM 1012 C CA . SER A 1 130 ? 13.614 -0.232 -5.431 1.00 42.00 130 SER A CA 1
ATOM 1013 C C . SER A 1 130 ? 13.814 1.293 -5.476 1.00 42.00 130 SER A C 1
ATOM 1015 O O . SER A 1 130 ? 13.271 1.930 -6.386 1.00 42.00 130 SER A O 1
ATOM 1017 N N . PRO A 1 131 ? 14.525 1.931 -4.523 1.00 42.06 131 PRO A N 1
ATOM 1018 C CA . PRO A 1 131 ? 14.708 3.385 -4.475 1.00 42.06 131 PRO A CA 1
ATOM 1019 C C . PRO A 1 131 ? 15.595 3.926 -5.614 1.00 42.06 131 PRO A C 1
ATOM 1021 O O . PRO A 1 131 ? 16.425 4.797 -5.413 1.00 42.06 131 PRO A O 1
ATOM 1024 N N . SER A 1 132 ? 15.409 3.425 -6.825 1.00 44.44 132 SER A N 1
ATOM 1025 C CA . SER A 1 132 ? 15.270 4.191 -8.049 1.00 44.44 132 SER A CA 1
ATOM 1026 C C . SER A 1 132 ? 14.706 3.228 -9.094 1.00 44.44 132 SER A C 1
ATOM 1028 O O . SER A 1 132 ? 15.483 2.679 -9.868 1.00 44.44 132 SER A O 1
ATOM 1030 N N . SER A 1 133 ? 13.388 3.004 -9.154 1.00 55.88 133 SER A N 1
ATOM 1031 C CA . SER A 1 133 ? 12.807 2.494 -10.401 1.00 55.88 133 SER A CA 1
ATOM 1032 C C . SER A 1 133 ? 12.936 3.638 -11.401 1.00 55.88 133 SER A C 1
ATOM 1034 O O . SER A 1 133 ? 12.049 4.489 -11.545 1.00 55.88 133 SER A O 1
ATOM 1036 N N . ARG A 1 134 ? 14.129 3.755 -11.981 1.00 69.19 134 ARG A N 1
ATOM 1037 C CA . ARG A 1 134 ? 14.378 4.640 -13.107 1.00 69.19 134 ARG A CA 1
ATOM 1038 C C . ARG A 1 134 ? 13.290 4.311 -14.124 1.00 69.19 134 ARG A C 1
ATOM 1040 O O . ARG A 1 134 ? 13.010 3.129 -14.312 1.00 69.19 134 ARG A O 1
ATOM 1047 N N . PRO A 1 135 ? 12.572 5.293 -14.680 1.00 75.94 135 PRO A N 1
ATOM 1048 C CA . PRO A 1 135 ? 11.513 4.986 -15.628 1.00 75.94 135 PRO A CA 1
ATOM 1049 C C . PRO A 1 135 ? 12.024 4.061 -16.756 1.00 75.94 135 PRO A C 1
ATOM 1051 O O . PRO A 1 135 ? 12.738 4.495 -17.649 1.00 75.94 135 PRO A O 1
ATOM 1054 N N . GLY A 1 136 ? 11.637 2.783 -16.735 1.00 79.00 136 GLY A N 1
ATOM 1055 C CA . GLY A 1 136 ? 12.153 1.763 -17.660 1.00 79.00 136 GLY A CA 1
ATOM 1056 C C . GLY A 1 136 ? 12.889 0.596 -16.995 1.00 79.00 136 GLY A C 1
ATOM 1057 O O . GLY A 1 136 ? 13.097 -0.405 -17.668 1.00 79.00 136 GLY A O 1
ATOM 1058 N N . ASP A 1 137 ? 13.214 0.693 -15.703 1.00 85.81 137 ASP A N 1
ATOM 1059 C CA . ASP A 1 137 ? 13.675 -0.407 -14.841 1.00 85.81 137 ASP A CA 1
ATOM 1060 C C . ASP A 1 137 ? 12.440 -1.183 -14.356 1.00 85.81 137 ASP A C 1
ATOM 1062 O O . ASP A 1 137 ? 11.831 -0.886 -13.322 1.00 85.81 137 ASP A O 1
ATOM 1066 N N . LEU A 1 138 ? 11.981 -2.099 -15.205 1.00 82.31 138 LEU A N 1
ATOM 1067 C CA . LEU A 1 138 ? 10.739 -2.846 -15.039 1.00 82.31 138 LEU A CA 1
ATOM 1068 C C . LEU A 1 138 ? 10.908 -4.034 -14.094 1.00 82.31 138 LEU A C 1
ATOM 1070 O O . LEU A 1 138 ? 9.911 -4.496 -13.533 1.00 82.31 138 LEU A O 1
ATOM 1074 N N . ASN A 1 139 ? 12.135 -4.526 -13.913 1.00 77.00 139 ASN A N 1
ATOM 1075 C CA . ASN A 1 139 ? 12.445 -5.593 -12.963 1.00 77.00 139 ASN A CA 1
ATOM 1076 C C . ASN A 1 139 ? 12.960 -5.068 -11.603 1.00 77.00 139 ASN A C 1
ATOM 1078 O O . ASN A 1 139 ? 13.106 -5.860 -10.671 1.00 77.00 139 ASN A O 1
ATOM 1082 N N . SER A 1 140 ? 13.154 -3.750 -11.468 1.00 72.50 140 SER A N 1
ATOM 1083 C CA . SER A 1 140 ? 13.664 -3.074 -10.267 1.00 72.50 140 SER A CA 1
ATOM 1084 C C . SER A 1 140 ? 15.070 -3.522 -9.843 1.00 72.50 140 SER A C 1
ATOM 1086 O O . SER A 1 140 ? 15.386 -3.483 -8.647 1.00 72.50 140 SER A O 1
ATOM 1088 N N . ASP A 1 141 ? 15.911 -3.950 -10.791 1.00 70.88 141 ASP A N 1
ATOM 1089 C CA . ASP A 1 141 ? 17.295 -4.374 -10.538 1.00 70.88 141 ASP A CA 1
ATOM 1090 C C . ASP A 1 141 ? 18.299 -3.205 -10.514 1.00 70.88 141 ASP A C 1
ATOM 1092 O O . ASP A 1 141 ? 19.464 -3.384 -10.146 1.00 70.88 141 ASP A O 1
ATOM 1096 N N . GLY A 1 142 ? 17.830 -1.988 -10.810 1.00 77.50 142 GLY A N 1
ATOM 1097 C CA . GLY A 1 142 ? 18.623 -0.764 -10.809 1.00 77.50 142 GLY A CA 1
ATOM 1098 C C . GLY A 1 142 ? 19.350 -0.481 -12.123 1.00 77.50 142 GLY A C 1
ATOM 1099 O O . GLY A 1 142 ? 20.042 0.539 -12.203 1.00 77.50 142 GLY A O 1
ATOM 1100 N N . THR A 1 143 ? 19.198 -1.335 -13.137 1.00 83.12 143 THR A N 1
ATOM 1101 C CA . THR A 1 143 ? 19.775 -1.174 -14.475 1.00 83.12 143 THR A CA 1
ATOM 1102 C C . THR A 1 143 ? 18.706 -1.339 -15.545 1.00 83.12 143 THR A C 1
ATOM 1104 O O . THR A 1 143 ? 17.894 -2.244 -15.467 1.00 83.12 143 THR A O 1
ATOM 1107 N N . ILE A 1 144 ? 18.712 -0.494 -16.579 1.00 89.81 144 ILE A N 1
ATOM 1108 C CA . ILE A 1 144 ? 17.732 -0.606 -17.671 1.00 89.81 144 ILE A CA 1
ATOM 1109 C C . ILE A 1 144 ? 18.355 -1.365 -18.834 1.00 89.81 144 ILE A C 1
ATOM 1111 O O . ILE A 1 144 ? 19.161 -0.820 -19.598 1.00 89.81 144 ILE A O 1
ATOM 1115 N N . ASN A 1 145 ? 17.998 -2.639 -18.964 1.00 92.50 145 ASN A N 1
ATOM 1116 C CA . ASN A 1 145 ? 18.663 -3.567 -19.865 1.00 92.50 145 ASN A CA 1
ATOM 1117 C C . ASN A 1 145 ? 17.689 -4.545 -20.566 1.00 92.50 145 ASN A C 1
ATOM 1119 O O . ASN A 1 145 ? 16.470 -4.368 -20.624 1.00 92.50 145 ASN A O 1
ATOM 1123 N N . LEU A 1 146 ? 18.253 -5.588 -21.184 1.00 95.31 146 LEU A N 1
ATOM 1124 C CA . LEU A 1 146 ? 17.502 -6.607 -21.919 1.00 95.31 146 LEU A CA 1
ATOM 1125 C C . LEU A 1 146 ? 16.461 -7.348 -21.067 1.00 95.31 146 LEU A C 1
ATOM 1127 O O . LEU A 1 146 ? 15.440 -7.779 -21.601 1.00 95.31 146 LEU A O 1
ATOM 1131 N N . LEU A 1 147 ? 16.691 -7.493 -19.766 1.00 90.25 147 LEU A N 1
ATOM 1132 C CA . LEU A 1 147 ? 15.760 -8.115 -18.833 1.00 90.25 147 LEU A CA 1
ATOM 1133 C C . LEU A 1 147 ? 14.478 -7.288 -18.699 1.00 90.25 147 LEU A C 1
ATOM 1135 O O . LEU A 1 147 ? 13.391 -7.859 -18.795 1.00 90.25 147 LEU A O 1
ATOM 1139 N N . ASP A 1 148 ? 14.580 -5.962 -18.610 1.00 89.56 148 ASP A N 1
ATOM 1140 C CA . ASP A 1 148 ? 13.416 -5.071 -18.619 1.00 89.56 148 ASP A CA 1
ATOM 1141 C C . ASP A 1 148 ? 12.667 -5.158 -19.939 1.00 89.56 148 ASP A C 1
ATOM 1143 O O . ASP A 1 148 ? 11.443 -5.275 -19.968 1.00 89.56 148 ASP A O 1
ATOM 1147 N N . TYR A 1 149 ? 13.396 -5.184 -21.056 1.00 94.75 149 TYR A N 1
ATOM 1148 C CA . TYR A 1 149 ? 12.771 -5.327 -22.367 1.00 94.75 149 TYR A CA 1
ATOM 1149 C C . TYR A 1 149 ? 12.005 -6.648 -22.499 1.00 94.75 149 TYR A C 1
ATOM 1151 O O . TYR A 1 149 ? 10.924 -6.681 -23.087 1.00 94.75 149 TYR A O 1
ATOM 1159 N N . ASN A 1 150 ? 12.525 -7.737 -21.929 1.00 92.69 150 ASN A N 1
ATOM 1160 C CA . ASN A 1 150 ? 11.841 -9.027 -21.924 1.00 92.69 150 ASN A CA 1
ATOM 1161 C C . ASN A 1 150 ? 10.558 -8.996 -21.077 1.00 92.69 150 ASN A C 1
ATOM 1163 O O . ASN A 1 150 ? 9.551 -9.579 -21.491 1.00 92.69 150 ASN A O 1
ATOM 1167 N N . LEU A 1 151 ? 10.550 -8.270 -19.951 1.00 87.50 151 LEU A N 1
ATOM 1168 C CA . LEU A 1 151 ? 9.324 -8.022 -19.187 1.00 87.50 151 LEU A CA 1
ATOM 1169 C C . LEU A 1 151 ? 8.327 -7.207 -20.008 1.00 87.50 151 LEU A C 1
ATOM 1171 O O . LEU A 1 151 ? 7.195 -7.653 -20.195 1.00 87.50 151 LEU A O 1
ATOM 1175 N N . LEU A 1 152 ? 8.773 -6.093 -20.597 1.00 90.88 152 LEU A N 1
ATOM 1176 C CA . LEU A 1 152 ? 7.943 -5.257 -21.461 1.00 90.88 152 LEU A CA 1
ATOM 1177 C C . LEU A 1 152 ? 7.299 -6.072 -22.578 1.00 90.88 152 LEU A C 1
ATOM 1179 O O . LEU A 1 152 ? 6.092 -6.001 -22.785 1.00 90.88 152 LEU A O 1
ATOM 1183 N N . LYS A 1 153 ? 8.107 -6.865 -23.285 1.00 92.69 153 LYS A N 1
ATOM 1184 C CA . LYS A 1 153 ? 7.668 -7.705 -24.398 1.00 92.69 153 LYS A CA 1
ATOM 1185 C C . LYS A 1 153 ? 6.652 -8.753 -23.952 1.00 92.69 153 LYS A C 1
ATOM 1187 O O . LYS A 1 153 ? 5.692 -8.994 -24.677 1.00 92.69 153 LYS A O 1
ATOM 1192 N N . SER A 1 154 ? 6.855 -9.379 -22.793 1.00 87.19 154 SER A N 1
ATOM 1193 C CA . SER A 1 154 ? 5.946 -10.420 -22.297 1.00 87.19 154 SER A CA 1
ATOM 1194 C C . SER A 1 154 ? 4.597 -9.868 -21.820 1.00 87.19 154 SER A C 1
ATOM 1196 O O . SER A 1 154 ? 3.591 -10.559 -21.952 1.00 87.19 154 SER A O 1
ATOM 1198 N N . GLY A 1 155 ? 4.555 -8.622 -21.335 1.00 76.94 155 GLY A N 1
ATOM 1199 C CA . GLY A 1 155 ? 3.331 -7.938 -20.898 1.00 76.94 155 GLY A CA 1
ATOM 1200 C C . GLY A 1 155 ? 2.797 -6.872 -21.863 1.00 76.94 155 GLY A C 1
ATOM 1201 O O . GLY A 1 155 ? 1.976 -6.048 -21.454 1.00 76.94 155 GLY A O 1
ATOM 1202 N N . PHE A 1 156 ? 3.273 -6.814 -23.111 1.00 86.94 156 PHE A N 1
ATOM 1203 C CA . PHE A 1 156 ? 2.895 -5.736 -24.029 1.00 86.94 156 PHE A CA 1
ATOM 1204 C C . PHE A 1 156 ? 1.425 -5.847 -24.450 1.00 86.94 156 PHE A C 1
ATOM 1206 O O . PHE A 1 156 ? 0.976 -6.888 -24.926 1.00 86.94 156 PHE A O 1
ATOM 1213 N N . GLY A 1 157 ? 0.676 -4.756 -24.296 1.00 72.44 157 GLY A N 1
ATOM 1214 C CA . GLY A 1 157 ? -0.760 -4.693 -24.573 1.00 72.44 157 GLY A CA 1
ATOM 1215 C C . GLY A 1 157 ? -1.652 -5.114 -23.401 1.00 72.44 157 GLY A C 1
ATOM 1216 O O . GLY A 1 157 ? -2.868 -4.966 -23.498 1.00 72.44 157 GLY A O 1
ATOM 1217 N N . THR A 1 158 ? -1.076 -5.592 -22.294 1.00 82.50 158 THR A N 1
ATOM 1218 C CA . THR A 1 158 ? -1.807 -5.923 -21.060 1.00 82.50 158 THR A CA 1
ATOM 1219 C C . THR A 1 158 ? -1.294 -5.097 -19.885 1.00 82.50 158 THR A C 1
ATOM 1221 O O . THR A 1 158 ? -2.008 -4.239 -19.373 1.00 82.50 158 THR A O 1
ATOM 1224 N N . THR A 1 159 ? -0.045 -5.332 -19.489 1.00 61.88 159 THR A N 1
ATOM 1225 C CA . THR A 1 159 ? 0.633 -4.669 -18.368 1.00 61.88 159 THR A CA 1
ATOM 1226 C C . THR A 1 159 ? 1.402 -3.437 -18.828 1.00 61.88 159 THR A C 1
ATOM 1228 O O . THR A 1 159 ? 1.445 -2.440 -18.114 1.00 61.88 159 THR A O 1
ATOM 1231 N N . TYR A 1 160 ? 1.976 -3.492 -20.031 1.00 78.25 160 TYR A N 1
ATOM 1232 C CA . TYR A 1 160 ? 2.807 -2.436 -20.599 1.00 78.25 160 TYR A CA 1
ATOM 1233 C C . TYR A 1 160 ? 2.228 -1.926 -21.910 1.00 78.25 160 TYR A C 1
ATOM 1235 O O . TYR A 1 160 ? 1.536 -2.641 -22.637 1.00 78.25 160 TYR A O 1
ATOM 1243 N N . ASN A 1 161 ? 2.539 -0.682 -22.240 1.00 81.06 161 ASN A N 1
ATOM 1244 C CA . ASN A 1 161 ? 2.061 -0.025 -23.443 1.00 81.06 161 ASN A CA 1
ATOM 1245 C C . ASN A 1 161 ? 3.185 0.740 -24.160 1.00 81.06 161 ASN A C 1
ATOM 1247 O O . ASN A 1 161 ? 4.369 0.658 -23.825 1.00 81.06 161 ASN A O 1
ATOM 1251 N N . LEU A 1 162 ? 2.805 1.481 -25.201 1.00 83.88 162 LEU A N 1
ATOM 1252 C CA . LEU A 1 162 ? 3.739 2.248 -26.020 1.00 83.88 162 LEU A CA 1
ATOM 1253 C C . LEU A 1 162 ? 4.508 3.317 -25.222 1.00 83.88 162 LEU A C 1
ATOM 1255 O O . LEU A 1 162 ? 5.656 3.610 -25.553 1.00 83.88 162 LEU A O 1
ATOM 1259 N N . LEU A 1 163 ? 3.907 3.896 -24.179 1.00 79.06 163 LEU A N 1
ATOM 1260 C CA . LEU A 1 163 ? 4.592 4.843 -23.305 1.00 79.06 163 LEU A CA 1
ATOM 1261 C C . LEU A 1 163 ? 5.710 4.147 -22.529 1.00 79.06 163 LEU A C 1
ATOM 1263 O O . LEU A 1 163 ? 6.825 4.655 -22.531 1.00 79.06 163 LEU A O 1
ATOM 1267 N N . ASP A 1 164 ? 5.449 2.968 -21.961 1.00 82.19 164 ASP A N 1
ATOM 1268 C CA . ASP A 1 164 ? 6.465 2.181 -21.249 1.00 82.19 164 ASP A CA 1
ATOM 1269 C C . ASP A 1 164 ? 7.620 1.798 -22.180 1.00 82.19 164 ASP A C 1
ATOM 1271 O O . ASP A 1 164 ? 8.786 1.879 -21.797 1.00 82.19 164 ASP A O 1
ATOM 1275 N N . TYR A 1 165 ? 7.310 1.473 -23.441 1.00 89.62 165 TYR A N 1
ATOM 1276 C CA . TYR A 1 165 ? 8.324 1.205 -24.463 1.00 89.62 165 TYR A CA 1
ATOM 1277 C C . TYR A 1 165 ? 9.189 2.432 -24.746 1.00 89.62 165 TYR A C 1
ATOM 1279 O O . TYR A 1 165 ? 10.416 2.335 -24.761 1.00 89.62 165 TYR A O 1
ATOM 1287 N N . ASN A 1 166 ? 8.570 3.597 -24.942 1.00 87.31 166 ASN A N 1
ATOM 1288 C CA . ASN A 1 166 ? 9.301 4.839 -25.178 1.00 87.31 166 ASN A CA 1
ATOM 1289 C C . ASN A 1 166 ? 10.157 5.225 -23.968 1.00 87.31 166 ASN A C 1
ATOM 1291 O O . ASN A 1 166 ? 11.291 5.673 -24.138 1.00 87.31 166 ASN A O 1
ATOM 1295 N N . THR A 1 167 ? 9.635 5.008 -22.764 1.00 85.75 167 THR A N 1
ATOM 1296 C CA . THR A 1 167 ? 10.328 5.227 -21.500 1.00 85.75 167 THR A CA 1
ATOM 1297 C C . THR A 1 167 ? 11.557 4.323 -21.380 1.00 85.75 167 THR A C 1
ATOM 1299 O O . THR A 1 167 ? 12.667 4.846 -21.281 1.00 85.75 167 THR A O 1
ATOM 1302 N N . LEU A 1 168 ? 11.400 3.005 -21.521 1.00 91.69 168 LEU A N 1
ATOM 1303 C CA . LEU A 1 168 ? 12.506 2.043 -21.502 1.00 91.69 168 LEU A CA 1
ATOM 1304 C C . LEU A 1 168 ? 13.550 2.358 -22.580 1.00 91.69 168 LEU A C 1
ATOM 1306 O O . LEU A 1 168 ? 14.745 2.402 -22.297 1.00 91.69 168 LEU A O 1
ATOM 1310 N N . ARG A 1 169 ? 13.111 2.669 -23.807 1.00 92.81 169 ARG A N 1
ATOM 1311 C CA . ARG A 1 169 ? 14.009 3.057 -24.905 1.00 92.81 169 ARG A CA 1
ATOM 1312 C C . ARG A 1 169 ? 14.802 4.323 -24.580 1.00 92.81 169 ARG A C 1
ATOM 1314 O O . ARG A 1 169 ? 15.968 4.418 -24.944 1.00 92.81 169 ARG A O 1
ATOM 1321 N N . SER A 1 170 ? 14.173 5.306 -23.935 1.00 87.75 170 SER A N 1
ATOM 1322 C CA . SER A 1 170 ? 14.810 6.587 -23.603 1.00 87.75 170 SER A CA 1
ATOM 1323 C C . SER A 1 170 ? 15.851 6.489 -22.488 1.00 87.75 170 SER A C 1
ATOM 1325 O O . SER A 1 170 ? 16.713 7.359 -22.392 1.00 87.75 170 SER A O 1
ATOM 1327 N N . GLN A 1 171 ? 15.784 5.439 -21.668 1.00 86.00 171 GLN A N 1
ATOM 1328 C CA . GLN A 1 171 ? 16.667 5.247 -20.519 1.00 86.00 171 GLN A CA 1
ATOM 1329 C C . GLN A 1 171 ? 17.584 4.025 -20.656 1.00 86.00 171 GLN A C 1
ATOM 1331 O O . GLN A 1 171 ? 18.229 3.627 -19.693 1.00 86.00 171 GLN A O 1
ATOM 1336 N N . TRP A 1 172 ? 17.668 3.438 -21.851 1.00 91.31 172 TRP A N 1
ATOM 1337 C CA . TRP A 1 172 ? 18.445 2.227 -22.095 1.00 91.31 172 TRP A CA 1
ATOM 1338 C C . TRP A 1 172 ? 19.921 2.373 -21.713 1.00 91.31 172 TRP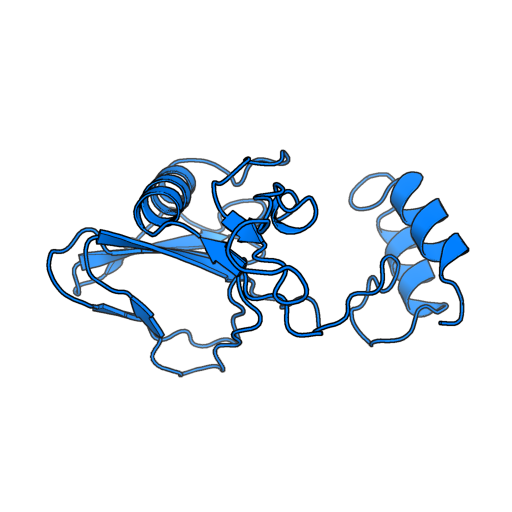 A C 1
ATOM 1340 O O . TRP A 1 172 ? 20.586 3.324 -22.129 1.00 91.31 172 TRP A O 1
ATOM 1350 N N . GLY A 1 173 ? 20.445 1.390 -20.977 1.00 81.56 173 GLY A N 1
ATOM 1351 C CA . GLY A 1 173 ? 21.847 1.340 -20.564 1.00 81.56 173 GLY A CA 1
ATOM 1352 C C . GLY A 1 173 ? 22.218 2.301 -19.433 1.00 81.56 173 GLY A C 1
ATOM 1353 O O . GLY A 1 173 ? 23.404 2.427 -19.132 1.00 81.56 173 GLY A O 1
ATOM 1354 N N . GLN A 1 174 ? 21.236 2.978 -18.827 1.00 74.81 174 GLN A N 1
ATOM 1355 C CA . GLN A 1 174 ? 21.417 3.707 -17.572 1.00 74.81 174 GLN A CA 1
ATOM 1356 C C . GLN A 1 174 ? 21.371 2.724 -16.407 1.00 74.81 174 GLN A C 1
ATOM 1358 O O . GLN A 1 174 ? 22.277 2.826 -15.547 1.00 74.81 174 GLN A O 1
#

Sequence (174 aa):
MNSRHQCNQQSLFTYASFLLSKQSPNFAFHYLCKIQDSSLPASERRVVPSETLTRISLDSPVAPYQRLASGLYVREFANGFALVNPTSSSLNYQSNINLHNAYSATTYPKNTNITLPAKTGLVLLKNAPSPSSRPGDLNSDGTINLLDYNLLKSGFGTTYNLLDYNTLRSQWGQ

Foldseek 3Di:
DFFQWDFDQLQQQVVLVVVLPDAFDQWFDQGQRFRQPPVDDPVPRDGDGDPQLRGDHLGGWPDHWDQDPQRWIWTHGPFWIKIHAQAQAKDWDAAQAWKQWSRHRDIAHHRRIDIDGHGGMTIITRDPLAVPPQLQVCVSPPALEPVSVVVCVVQEPHPHYPVSVVRSVVRHGD

pLDDT: mean 77.86, std 17.14, range [37.25, 97.31]